Protein AF-A0A660WVF1-F1 (afdb_monomer_lite)

Radius of gyration: 12.08 Å; chains: 1; bounding box: 30×29×32 Å

Sequence (88 aa):
MPEFTEKLIEKLNDFSHYCKEKYSVNIWFAQILGKRWSYIAGEKNSLPFPSVGVKLRNNLGIVIEETQGLSEEKRSLITSEAKKIINE

pLDDT: mean 89.18, std 9.16, range [42.16, 96.88]

Foldseek 3Di:
DPPDDPVLQVVQQVLLVVCCVPVVKWKFKFFDDPPDTHTRHTDDPDDQPPWDWDDLDDTMIMIIRDDPPQDPVNVVVSSVVNNVSVVD

Secondary structure (DSSP, 8-state):
--SS-HHHHHHHHHHHHHHHHHH---EEEEEEETTEEEEEEE-SSS---SEEEEEEETTEEEEEE--TT--HHHHHHHHHHHHHHHH-

Structure (mmCIF, N/CA/C/O backbone):
data_AF-A0A660WVF1-F1
#
_entry.id   AF-A0A660WVF1-F1
#
loop_
_atom_site.group_PDB
_atom_site.id
_atom_site.type_symbol
_atom_site.label_atom_id
_atom_site.label_alt_id
_atom_site.label_comp_id
_atom_site.label_asym_id
_atom_site.label_entity_id
_atom_site.label_seq_id
_atom_site.pdbx_PDB_ins_code
_atom_site.Cartn_x
_atom_site.Cartn_y
_atom_site.Cartn_z
_atom_site.occupancy
_atom_site.B_iso_or_equiv
_atom_site.auth_seq_id
_atom_site.auth_comp_id
_atom_site.auth_asym_id
_atom_site.auth_atom_id
_atom_site.pdbx_PDB_model_num
ATOM 1 N N . MET A 1 1 ? 12.647 -5.885 -16.571 1.00 42.16 1 MET A N 1
ATOM 2 C CA . MET A 1 1 ? 11.574 -6.741 -16.017 1.00 42.16 1 MET A CA 1
ATOM 3 C C . MET A 1 1 ? 10.719 -5.872 -15.119 1.00 42.16 1 MET A C 1
ATOM 5 O O . MET A 1 1 ? 11.318 -5.073 -14.403 1.00 42.16 1 MET A O 1
ATOM 9 N N . PRO A 1 2 ? 9.379 -5.960 -15.144 1.00 52.59 2 PRO A N 1
ATOM 10 C CA . PRO A 1 2 ? 8.609 -5.364 -14.064 1.00 52.59 2 PRO A CA 1
ATOM 11 C C . PRO A 1 2 ? 9.023 -6.079 -12.772 1.00 52.59 2 PRO A C 1
ATOM 13 O O . PRO A 1 2 ? 9.015 -7.303 -12.696 1.00 52.59 2 PRO A O 1
ATOM 16 N N . GLU A 1 3 ? 9.483 -5.310 -11.789 1.00 74.19 3 GLU A N 1
ATOM 17 C CA . GLU A 1 3 ? 9.992 -5.815 -10.504 1.00 74.19 3 GLU A CA 1
ATOM 18 C C . GLU A 1 3 ? 8.870 -6.407 -9.619 1.00 74.19 3 GLU A C 1
ATOM 20 O O . GLU A 1 3 ? 9.129 -7.016 -8.582 1.00 74.19 3 GLU A O 1
ATOM 25 N N . PHE A 1 4 ? 7.614 -6.252 -10.050 1.00 86.94 4 PHE A N 1
ATOM 26 C CA . PHE A 1 4 ? 6.407 -6.732 -9.387 1.00 86.94 4 PHE A CA 1
ATOM 27 C C . PHE A 1 4 ? 5.604 -7.592 -10.365 1.00 86.94 4 PHE A C 1
ATOM 29 O O . PHE A 1 4 ? 5.366 -7.188 -11.503 1.00 86.94 4 PHE A O 1
ATOM 36 N N . THR A 1 5 ? 5.205 -8.784 -9.926 1.00 92.00 5 THR A N 1
ATOM 37 C CA . THR A 1 5 ? 4.368 -9.692 -10.717 1.00 92.00 5 THR A CA 1
ATOM 38 C C . THR A 1 5 ? 2.919 -9.209 -10.724 1.00 92.00 5 THR A C 1
ATOM 40 O O . THR A 1 5 ? 2.470 -8.587 -9.762 1.00 92.00 5 THR A O 1
ATOM 43 N N . GLU A 1 6 ? 2.158 -9.539 -11.770 1.00 92.69 6 GLU A N 1
ATOM 44 C CA . GLU A 1 6 ? 0.719 -9.227 -11.836 1.00 92.69 6 GLU A CA 1
ATOM 45 C C . GLU A 1 6 ? -0.035 -9.782 -10.621 1.00 92.69 6 GLU A C 1
ATOM 47 O O . GLU A 1 6 ? -0.812 -9.066 -9.998 1.00 92.69 6 GLU A O 1
ATOM 52 N N . LYS A 1 7 ? 0.304 -11.006 -10.197 1.00 93.44 7 LYS A N 1
ATOM 53 C CA . LYS A 1 7 ? -0.247 -11.638 -8.990 1.00 93.44 7 LYS A CA 1
ATOM 54 C C . LYS A 1 7 ? -0.003 -10.816 -7.718 1.00 93.44 7 LYS A C 1
ATOM 56 O O . LYS A 1 7 ? -0.873 -10.740 -6.857 1.00 93.44 7 LYS A O 1
ATOM 61 N N . LEU A 1 8 ? 1.183 -10.224 -7.563 1.00 92.88 8 LEU A N 1
ATOM 62 C CA . LEU A 1 8 ? 1.465 -9.362 -6.415 1.00 92.88 8 LEU A CA 1
ATOM 63 C C . LEU A 1 8 ? 0.657 -8.063 -6.503 1.00 92.88 8 LEU A C 1
ATOM 65 O O . LEU A 1 8 ? 0.098 -7.631 -5.504 1.00 92.88 8 LEU A O 1
ATOM 69 N N . ILE A 1 9 ? 0.573 -7.459 -7.690 1.00 94.75 9 ILE A N 1
ATOM 70 C CA . ILE A 1 9 ? -0.216 -6.241 -7.921 1.00 94.75 9 ILE A CA 1
ATOM 71 C C . ILE A 1 9 ? -1.692 -6.476 -7.573 1.00 94.75 9 ILE A C 1
ATOM 73 O O . ILE A 1 9 ? -2.297 -5.635 -6.914 1.00 94.75 9 ILE A O 1
ATOM 77 N N . GLU A 1 10 ? -2.252 -7.622 -7.960 1.00 95.69 10 GLU A N 1
ATOM 78 C CA . GLU A 1 10 ? -3.617 -8.032 -7.620 1.00 95.69 10 GLU A CA 1
ATOM 79 C C . GLU A 1 10 ? -3.815 -8.127 -6.101 1.00 95.69 10 GLU A C 1
ATOM 81 O O . GLU A 1 10 ? -4.647 -7.402 -5.560 1.00 95.69 10 GLU A O 1
ATOM 86 N N . LYS A 1 11 ? -2.952 -8.869 -5.387 1.00 95.88 11 LYS A N 1
ATOM 87 C CA . LYS A 1 11 ? -2.998 -8.946 -3.913 1.00 95.88 11 LYS A CA 1
ATOM 88 C C . LYS A 1 11 ? -2.930 -7.567 -3.238 1.00 95.88 11 LYS A C 1
ATOM 90 O O . LYS A 1 11 ? -3.585 -7.332 -2.224 1.00 95.88 11 LYS A O 1
ATOM 95 N N . LEU A 1 12 ? -2.107 -6.654 -3.761 1.00 95.75 12 LEU A N 1
ATOM 96 C CA . LEU A 1 12 ? -1.974 -5.298 -3.220 1.00 95.75 12 LEU A CA 1
ATOM 97 C C . LEU A 1 12 ? -3.227 -4.445 -3.479 1.00 95.75 12 LEU A C 1
ATOM 99 O O . LEU A 1 12 ? -3.606 -3.650 -2.617 1.00 95.75 12 LEU A O 1
ATOM 103 N N . ASN A 1 13 ? -3.887 -4.616 -4.629 1.00 96.81 13 ASN A N 1
ATOM 104 C CA . ASN A 1 13 ? -5.179 -3.980 -4.899 1.00 96.81 13 ASN A CA 1
ATOM 105 C C . ASN A 1 13 ? -6.263 -4.521 -3.963 1.00 96.81 13 ASN A C 1
ATOM 107 O O . ASN A 1 13 ? -6.960 -3.724 -3.337 1.00 96.81 13 ASN A O 1
ATOM 111 N N . ASP A 1 14 ? -6.351 -5.841 -3.794 1.00 96.88 14 ASP A N 1
ATOM 112 C CA . ASP A 1 14 ? -7.312 -6.473 -2.883 1.00 9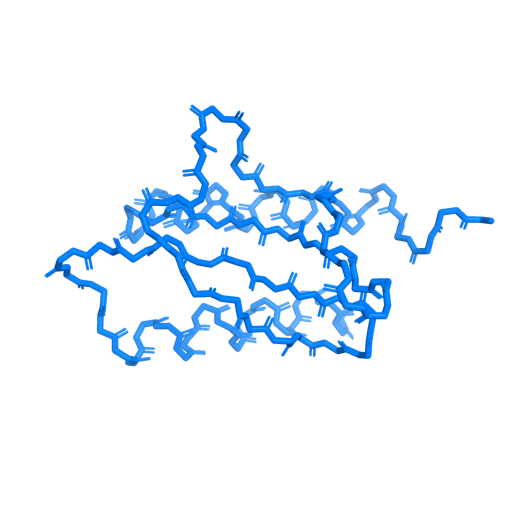6.88 14 ASP A CA 1
ATOM 113 C C . ASP A 1 14 ? -7.142 -5.956 -1.454 1.00 96.88 14 ASP A C 1
ATOM 115 O O . ASP A 1 14 ? -8.107 -5.582 -0.785 1.00 96.88 14 ASP A O 1
ATOM 119 N N . PHE A 1 15 ? -5.895 -5.845 -0.996 1.00 96.88 15 PHE A N 1
ATOM 120 C CA . PHE A 1 15 ? -5.598 -5.299 0.321 1.00 96.88 15 PHE A CA 1
ATOM 121 C C . PHE A 1 15 ? -5.971 -3.816 0.455 1.00 96.88 15 PHE A C 1
ATOM 123 O O . PHE A 1 15 ? -6.450 -3.390 1.508 1.00 96.88 15 PHE A O 1
ATOM 130 N N . SER A 1 16 ? -5.795 -3.025 -0.605 1.00 96.19 16 SER A N 1
ATOM 131 C CA . SER A 1 16 ? -6.264 -1.638 -0.633 1.00 96.19 16 SER A CA 1
ATOM 132 C C . SER A 1 16 ? -7.779 -1.539 -0.521 1.00 96.19 16 SER A C 1
ATOM 134 O O . SER A 1 16 ? -8.274 -0.725 0.258 1.00 96.19 16 SER A O 1
ATOM 136 N N . HIS A 1 17 ? -8.514 -2.378 -1.251 1.00 95.88 17 HIS A N 1
ATOM 137 C CA . HIS A 1 17 ? -9.971 -2.437 -1.157 1.00 95.88 17 HIS A CA 1
ATOM 138 C C . HIS A 1 17 ? -10.422 -2.840 0.246 1.00 95.88 17 HIS A C 1
ATOM 140 O O . HIS A 1 17 ? -11.242 -2.151 0.849 1.00 95.88 17 HIS A O 1
ATOM 146 N N . TYR A 1 18 ? -9.798 -3.863 0.826 1.00 95.56 18 TYR A N 1
ATOM 147 C CA . TYR A 1 18 ? -10.053 -4.271 2.204 1.00 95.56 18 TYR A CA 1
ATOM 148 C C . TYR A 1 18 ? -9.809 -3.134 3.209 1.00 95.56 18 TYR A C 1
ATOM 150 O O . TYR A 1 18 ? -10.625 -2.901 4.101 1.00 95.56 18 TYR A O 1
ATOM 158 N N . CYS A 1 19 ? -8.713 -2.384 3.060 1.00 93.81 19 CYS A N 1
ATOM 159 C CA . CYS A 1 19 ? -8.418 -1.244 3.927 1.00 93.81 19 CYS A CA 1
ATOM 160 C C . CYS A 1 19 ? -9.457 -0.124 3.783 1.00 93.81 19 CYS A C 1
ATOM 162 O O . CYS A 1 19 ? -9.864 0.476 4.786 1.00 93.81 19 CYS A O 1
ATOM 164 N N . LYS A 1 20 ? -9.938 0.117 2.561 1.00 92.88 20 LYS A N 1
ATOM 165 C CA . LYS A 1 20 ? -11.005 1.079 2.302 1.00 92.88 20 LYS A CA 1
ATOM 166 C C . LYS A 1 20 ? -12.319 0.653 2.948 1.00 92.88 20 LYS A C 1
ATOM 168 O O . LYS A 1 20 ? -12.938 1.459 3.632 1.00 92.88 20 LYS A O 1
ATOM 173 N N . GLU A 1 21 ? -12.723 -0.600 2.791 1.00 93.56 21 GLU A N 1
ATOM 174 C CA . GLU A 1 21 ? -13.981 -1.111 3.345 1.00 93.56 21 GLU A CA 1
ATOM 175 C C . GLU A 1 21 ? -13.951 -1.192 4.873 1.00 93.56 21 GLU A C 1
ATOM 177 O O . GLU A 1 21 ? -14.871 -0.732 5.549 1.00 93.56 21 GLU A O 1
ATOM 182 N N . LYS A 1 22 ? -12.873 -1.740 5.440 1.00 91.94 22 LYS A N 1
ATOM 183 C CA . LYS A 1 22 ? -12.783 -2.011 6.877 1.00 91.94 22 LYS A CA 1
ATOM 184 C C . LYS A 1 22 ? -12.412 -0.786 7.700 1.00 91.94 22 LYS A C 1
ATOM 186 O O . LYS A 1 22 ? -12.896 -0.623 8.820 1.00 91.94 22 LYS A O 1
ATOM 191 N N . TYR A 1 23 ? -11.515 0.049 7.181 1.00 89.62 23 TYR A N 1
ATOM 192 C CA . TYR A 1 23 ? -10.950 1.171 7.929 1.00 89.62 23 TYR A CA 1
ATOM 193 C C . TYR A 1 23 ? -11.361 2.532 7.369 1.00 89.62 23 TYR A C 1
ATOM 195 O O . TYR A 1 23 ? -11.053 3.536 8.005 1.00 89.62 23 TYR A O 1
ATOM 203 N N . SER A 1 24 ? -12.075 2.584 6.235 1.00 90.75 24 SER A N 1
ATOM 204 C CA . SER A 1 24 ? -12.408 3.834 5.530 1.00 90.75 24 SER A CA 1
ATOM 205 C C . SER A 1 24 ? -11.174 4.652 5.132 1.00 90.75 24 SER A C 1
ATOM 207 O O . SER A 1 24 ? -11.249 5.872 5.016 1.00 90.75 24 SER A O 1
ATOM 209 N N . VAL A 1 25 ? -10.042 3.981 4.898 1.00 91.00 25 VAL A N 1
ATOM 210 C CA . VAL A 1 25 ? -8.745 4.603 4.588 1.00 91.00 25 VAL A CA 1
ATOM 211 C C . VAL A 1 25 ? -8.327 4.239 3.174 1.00 91.00 25 VAL A C 1
ATOM 213 O O . VAL A 1 25 ? -8.289 3.058 2.829 1.00 91.00 25 VAL A O 1
ATOM 216 N N . ASN A 1 26 ? -7.980 5.241 2.368 1.00 93.94 26 ASN A N 1
ATOM 217 C CA . ASN A 1 26 ? -7.329 5.000 1.085 1.00 93.94 26 ASN A CA 1
ATOM 218 C C . ASN A 1 26 ? -5.847 4.658 1.299 1.00 93.94 26 ASN A C 1
ATOM 220 O O . ASN A 1 26 ? -5.155 5.308 2.089 1.00 93.94 26 ASN A O 1
ATOM 224 N N . ILE A 1 27 ? -5.346 3.659 0.571 1.00 95.00 27 ILE A N 1
ATOM 225 C CA . ILE A 1 27 ? -3.918 3.344 0.531 1.00 95.00 27 ILE A CA 1
ATOM 226 C C . ILE A 1 27 ? -3.437 3.175 -0.907 1.00 95.00 27 ILE A C 1
ATOM 228 O O . ILE A 1 27 ? -4.189 2.785 -1.800 1.00 95.00 27 ILE A O 1
ATOM 232 N N . TRP A 1 28 ? -2.153 3.437 -1.115 1.00 96.31 28 TRP A N 1
ATOM 233 C CA . TRP A 1 28 ? -1.473 3.254 -2.389 1.00 96.31 28 TRP A CA 1
ATOM 234 C C . TRP A 1 28 ? -0.144 2.557 -2.165 1.00 96.31 28 TRP A C 1
ATOM 236 O O . TRP A 1 28 ? 0.548 2.800 -1.183 1.00 96.31 28 TRP A O 1
ATOM 246 N N . PHE A 1 29 ? 0.255 1.731 -3.113 1.00 95.50 29 PHE A N 1
ATOM 247 C CA . PHE A 1 29 ? 1.558 1.095 -3.151 1.00 95.50 29 PHE A CA 1
ATOM 248 C C . PHE A 1 29 ? 2.398 1.741 -4.234 1.00 95.50 29 PHE A C 1
ATOM 250 O O . PHE A 1 29 ? 1.915 1.992 -5.340 1.00 95.50 29 PHE A O 1
ATOM 257 N N . ALA A 1 30 ? 3.663 1.997 -3.920 1.00 94.69 30 ALA A N 1
ATOM 258 C CA . ALA A 1 30 ? 4.567 2.670 -4.831 1.00 94.69 30 ALA A CA 1
ATOM 259 C C . ALA A 1 30 ? 5.961 2.045 -4.838 1.00 94.69 30 ALA A C 1
ATOM 261 O O . ALA A 1 30 ? 6.528 1.719 -3.793 1.00 94.69 30 ALA A O 1
ATOM 262 N N . GLN A 1 31 ? 6.538 1.938 -6.030 1.00 94.62 31 GLN A N 1
ATOM 263 C CA . GLN A 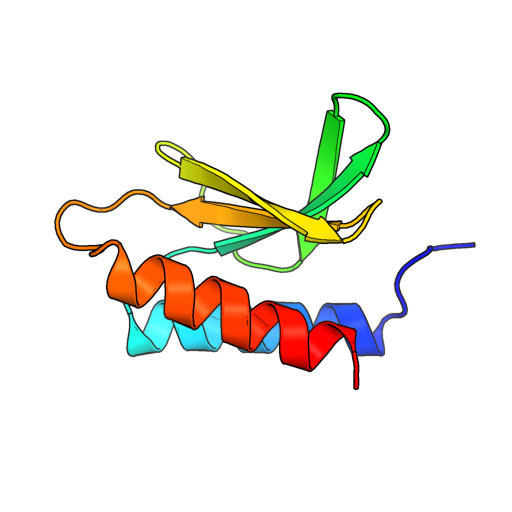1 31 ? 7.938 1.610 -6.220 1.00 94.62 31 GLN A CA 1
ATOM 264 C C . GLN A 1 31 ? 8.784 2.799 -5.779 1.00 94.62 31 GLN A C 1
ATOM 266 O O . GLN A 1 31 ? 8.521 3.936 -6.173 1.00 94.62 31 GLN A O 1
ATOM 271 N N . ILE A 1 32 ? 9.825 2.539 -4.999 1.00 94.12 32 ILE A N 1
ATOM 272 C CA . ILE A 1 32 ? 10.762 3.562 -4.542 1.00 94.12 32 ILE A CA 1
ATOM 273 C C . ILE A 1 32 ? 11.968 3.565 -5.481 1.00 94.12 32 ILE A C 1
ATOM 275 O O . ILE A 1 32 ? 12.795 2.657 -5.453 1.00 94.12 32 ILE A O 1
ATOM 279 N N . LEU A 1 33 ? 12.079 4.617 -6.290 1.00 90.31 33 LEU A N 1
ATOM 280 C CA . LEU A 1 33 ? 13.172 4.860 -7.230 1.00 90.31 33 LEU A CA 1
ATOM 281 C C . LEU A 1 33 ? 13.993 6.059 -6.741 1.00 90.31 33 LEU A C 1
ATOM 283 O O . LEU A 1 33 ? 13.746 7.219 -7.091 1.00 90.31 33 LEU A O 1
ATOM 287 N N . GLY A 1 34 ? 14.958 5.787 -5.860 1.00 89.00 34 GLY A N 1
ATOM 288 C CA . GLY A 1 34 ? 15.740 6.820 -5.180 1.00 89.00 34 GLY A CA 1
ATOM 289 C C . GLY A 1 34 ? 14.859 7.676 -4.267 1.00 89.00 34 GLY A C 1
ATOM 290 O O . GLY A 1 34 ? 14.424 7.219 -3.212 1.00 89.00 34 GLY A O 1
ATOM 291 N N . LYS A 1 35 ? 14.601 8.928 -4.667 1.00 87.75 35 LYS A N 1
ATOM 292 C CA . LYS A 1 35 ? 13.696 9.852 -3.953 1.00 87.75 35 LYS A CA 1
ATOM 293 C C . LYS A 1 35 ? 12.261 9.842 -4.493 1.00 87.75 35 LYS A C 1
ATOM 295 O O . LYS A 1 35 ? 11.394 10.477 -3.903 1.00 87.75 35 LYS A O 1
ATOM 300 N N . ARG A 1 36 ? 12.009 9.172 -5.622 1.00 90.50 36 ARG A N 1
ATOM 301 C CA . ARG A 1 36 ? 10.700 9.149 -6.287 1.00 90.50 36 ARG A CA 1
ATOM 302 C C . ARG A 1 36 ? 9.899 7.932 -5.853 1.00 90.50 36 ARG A C 1
ATOM 304 O O . ARG A 1 36 ? 10.463 6.859 -5.661 1.00 90.50 36 ARG A O 1
ATOM 311 N N . TRP A 1 37 ? 8.595 8.126 -5.720 1.00 93.50 37 TRP A N 1
ATOM 312 C CA . TRP A 1 37 ? 7.629 7.076 -5.428 1.00 93.50 37 TRP A CA 1
ATOM 313 C C . TRP A 1 37 ? 6.698 6.975 -6.634 1.00 93.50 37 TRP A C 1
ATOM 315 O O . TRP A 1 37 ? 6.029 7.946 -6.981 1.00 93.50 37 TRP A O 1
ATOM 325 N N . SER A 1 38 ? 6.711 5.830 -7.308 1.00 92.38 38 SER A N 1
ATOM 326 C CA . SER A 1 38 ? 5.941 5.574 -8.526 1.00 92.38 38 SER A CA 1
ATOM 327 C C . SER A 1 38 ? 4.819 4.593 -8.223 1.00 92.38 38 SER A C 1
ATOM 329 O O . SER A 1 38 ? 5.102 3.491 -7.774 1.00 92.38 38 SER A O 1
ATOM 331 N N . TYR A 1 39 ? 3.565 4.982 -8.455 1.00 93.31 39 TYR A N 1
ATOM 332 C CA . TYR A 1 39 ? 2.394 4.138 -8.191 1.00 93.31 39 TYR A CA 1
ATOM 333 C C . TYR A 1 39 ? 2.505 2.754 -8.854 1.00 93.31 39 TYR A C 1
ATOM 335 O O . TYR A 1 39 ? 2.943 2.639 -9.998 1.00 93.31 39 TYR A O 1
ATOM 343 N N . ILE A 1 40 ? 2.075 1.724 -8.125 1.00 93.62 40 ILE A N 1
ATOM 344 C CA . ILE A 1 40 ? 1.977 0.333 -8.584 1.00 93.62 40 ILE A CA 1
ATOM 345 C C . ILE A 1 40 ? 0.537 -0.179 -8.446 1.00 93.62 40 ILE A C 1
ATOM 347 O O . ILE A 1 40 ? 0.008 -0.776 -9.379 1.00 93.62 40 ILE A O 1
ATOM 351 N N . ALA A 1 41 ? -0.068 -0.000 -7.268 1.00 95.12 41 ALA A N 1
ATOM 352 C CA . ALA A 1 41 ? -1.350 -0.600 -6.900 1.00 95.12 41 ALA A CA 1
ATOM 353 C C . ALA A 1 41 ? -2.059 0.231 -5.822 1.00 95.12 41 ALA A C 1
ATOM 355 O O . ALA A 1 41 ? -1.442 1.081 -5.182 1.00 95.12 41 ALA A O 1
ATOM 356 N N . GLY A 1 42 ? -3.336 -0.045 -5.590 1.00 94.62 42 GLY A N 1
ATOM 357 C CA . GLY A 1 42 ? -4.164 0.600 -4.576 1.00 94.62 42 GLY A CA 1
ATOM 358 C C . GLY A 1 42 ? -5.201 1.548 -5.166 1.00 94.62 42 GLY A C 1
ATOM 359 O O . GLY A 1 42 ? -5.550 1.429 -6.342 1.00 94.62 42 GLY A O 1
ATOM 360 N N . GLU A 1 43 ? -5.686 2.484 -4.354 1.00 93.56 43 GLU A N 1
ATOM 361 C CA . GLU A 1 43 ? -6.793 3.371 -4.719 1.00 93.56 43 GLU A CA 1
ATOM 362 C C . GLU A 1 43 ? -6.503 4.169 -6.007 1.00 93.56 43 GLU A C 1
ATOM 364 O O . GLU A 1 43 ? -5.407 4.693 -6.210 1.00 93.56 43 GLU A O 1
ATOM 369 N N . LYS A 1 44 ? -7.485 4.247 -6.910 1.00 87.12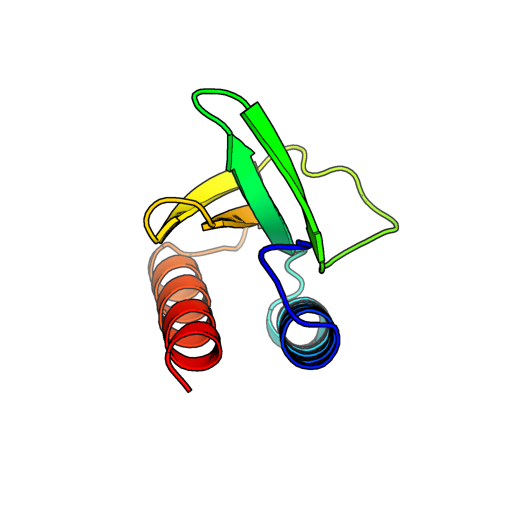 44 LYS A N 1
ATOM 370 C CA . LYS A 1 44 ? -7.333 4.881 -8.235 1.00 87.12 44 LYS A CA 1
ATOM 371 C C . LYS A 1 44 ? -8.107 6.186 -8.360 1.00 87.12 44 LYS A C 1
ATOM 373 O O . LYS A 1 44 ? -7.768 7.009 -9.205 1.00 87.12 44 LYS A O 1
ATOM 378 N N . ASN A 1 45 ? -9.136 6.372 -7.538 1.00 81.31 45 ASN A N 1
ATOM 379 C CA . ASN A 1 45 ? -10.089 7.470 -7.677 1.00 81.31 45 ASN A CA 1
ATOM 380 C C . ASN A 1 45 ? -9.813 8.641 -6.727 1.00 81.31 45 ASN A C 1
ATOM 382 O O . ASN A 1 45 ? -10.574 9.606 -6.715 1.00 81.31 45 ASN A O 1
ATOM 386 N N . SER A 1 46 ? -8.742 8.583 -5.934 1.00 76.81 46 SER A N 1
ATOM 387 C CA . SER A 1 46 ? -8.354 9.675 -5.045 1.00 76.81 46 SER A CA 1
ATOM 388 C C . SER A 1 46 ? -6.860 9.971 -5.107 1.00 76.81 46 SER A C 1
ATOM 390 O O . SER A 1 46 ? -6.023 9.110 -5.386 1.00 76.81 46 SER A O 1
ATOM 392 N N . LEU A 1 47 ? -6.540 11.242 -4.859 1.00 75.19 47 LEU A N 1
ATOM 393 C CA . LEU A 1 47 ? -5.170 11.691 -4.662 1.00 75.19 47 LEU A CA 1
ATOM 394 C C . LEU A 1 47 ? -4.759 11.438 -3.206 1.00 75.19 47 LEU A C 1
ATOM 396 O O . LEU A 1 47 ? -5.582 11.610 -2.308 1.00 75.19 47 LEU A O 1
ATOM 400 N N . PRO A 1 48 ? -3.485 11.109 -2.946 1.00 72.12 48 PRO A N 1
ATOM 401 C CA . PRO A 1 48 ? -2.995 10.782 -1.613 1.00 72.12 48 PRO A CA 1
ATOM 402 C C . PRO A 1 48 ? -2.742 12.031 -0.761 1.00 72.12 48 PRO A C 1
ATOM 404 O O . PRO A 1 48 ? -1.656 12.191 -0.216 1.00 72.12 48 PRO A O 1
ATOM 407 N N . PHE A 1 49 ? -3.683 12.968 -0.662 1.00 75.56 49 PHE A N 1
ATOM 408 C CA . PHE A 1 49 ? -3.460 14.203 0.091 1.00 75.56 49 PHE A CA 1
ATOM 409 C C . PHE A 1 49 ? -4.591 14.522 1.075 1.00 75.56 49 PHE A C 1
ATOM 411 O O . PHE A 1 49 ? -5.723 14.710 0.629 1.00 75.56 49 PHE A O 1
ATOM 418 N N . PRO A 1 50 ? -4.279 14.678 2.382 1.00 78.94 50 PRO A N 1
ATOM 419 C CA . PRO A 1 50 ? -2.978 14.436 3.041 1.00 78.94 50 PRO A CA 1
ATOM 420 C C . PRO A 1 50 ? -2.647 12.931 3.175 1.00 78.94 50 PRO A C 1
ATOM 422 O O . PRO A 1 50 ? -3.547 12.106 3.296 1.00 78.94 50 PRO A O 1
ATOM 425 N N . SER A 1 51 ? -1.361 12.549 3.163 1.00 86.06 51 SER A N 1
ATOM 426 C CA . SER A 1 51 ? -0.930 11.150 3.356 1.00 86.06 51 SER A CA 1
ATOM 427 C C . SER A 1 51 ? 0.444 11.012 4.009 1.00 86.06 51 SER A C 1
ATOM 429 O O . SER A 1 51 ? 1.247 11.948 4.024 1.00 86.06 51 SER A O 1
ATOM 431 N N . VAL A 1 52 ? 0.727 9.807 4.510 1.00 89.31 52 VAL A N 1
ATOM 432 C CA . VAL A 1 52 ? 2.028 9.397 5.046 1.00 89.31 52 VAL A CA 1
ATOM 433 C C . VAL A 1 52 ? 2.592 8.233 4.237 1.00 89.31 52 VAL A C 1
ATOM 435 O O . VAL A 1 52 ? 1.944 7.204 4.048 1.00 89.31 52 VAL A O 1
ATOM 438 N N . GLY A 1 53 ? 3.834 8.392 3.775 1.00 91.50 53 GLY A N 1
ATOM 439 C CA . GLY A 1 53 ? 4.597 7.343 3.102 1.00 91.50 53 GLY A CA 1
ATOM 440 C C . GLY A 1 53 ? 5.409 6.503 4.089 1.00 91.50 53 GLY A C 1
ATOM 441 O O . GLY A 1 53 ? 6.212 7.037 4.852 1.00 91.50 53 GLY A O 1
ATOM 442 N N . VAL A 1 54 ? 5.262 5.180 4.032 1.00 93.69 54 VAL A N 1
ATOM 443 C CA . VAL A 1 54 ? 5.998 4.207 4.847 1.00 93.69 54 VAL A CA 1
ATOM 444 C C . VAL A 1 54 ? 6.720 3.218 3.937 1.00 93.69 54 VAL A C 1
ATOM 446 O O . VAL A 1 54 ? 6.137 2.640 3.021 1.00 93.69 54 VAL A O 1
ATOM 449 N N . LYS A 1 55 ? 8.018 3.000 4.169 1.00 93.69 55 LYS A N 1
ATOM 450 C CA . LYS A 1 55 ? 8.776 1.986 3.422 1.00 93.69 55 LYS A CA 1
ATOM 451 C C . LYS A 1 55 ? 8.402 0.588 3.913 1.00 93.69 55 LYS A C 1
ATOM 453 O O . LYS A 1 55 ? 8.496 0.305 5.108 1.00 93.69 55 LYS A O 1
ATOM 458 N N . LEU A 1 56 ? 8.025 -0.293 2.989 1.00 91.88 56 LEU A N 1
ATOM 459 C CA . LEU A 1 56 ? 7.738 -1.697 3.287 1.00 91.88 56 LEU A CA 1
ATOM 460 C C . LEU A 1 56 ? 8.981 -2.571 3.097 1.00 91.88 56 LEU A C 1
ATOM 462 O O . LEU A 1 56 ? 9.249 -3.426 3.938 1.00 91.88 56 LEU A O 1
ATOM 466 N N . ARG A 1 57 ? 9.762 -2.306 2.040 1.00 88.25 57 ARG A N 1
ATOM 467 C CA . ARG A 1 57 ? 11.101 -2.866 1.770 1.00 88.25 57 ARG A CA 1
ATOM 468 C C . ARG A 1 57 ? 11.930 -1.903 0.898 1.00 88.25 57 ARG A C 1
ATOM 470 O O . ARG A 1 57 ? 11.470 -0.801 0.606 1.00 88.25 57 ARG A O 1
ATOM 477 N N . ASN A 1 58 ? 13.134 -2.306 0.471 1.00 85.06 58 ASN A N 1
ATOM 478 C CA . ASN A 1 58 ? 14.111 -1.441 -0.224 1.00 85.06 58 ASN A CA 1
ATOM 479 C C . ASN A 1 58 ? 13.533 -0.619 -1.390 1.00 85.06 58 ASN A C 1
ATOM 481 O O . ASN A 1 58 ? 13.860 0.557 -1.527 1.00 85.06 58 ASN A O 1
ATOM 485 N N . ASN A 1 59 ? 12.667 -1.221 -2.201 1.00 91.50 59 ASN A N 1
ATOM 486 C CA . ASN A 1 59 ? 12.132 -0.655 -3.439 1.00 91.50 59 ASN A CA 1
ATOM 487 C C . ASN A 1 59 ? 10.600 -0.510 -3.440 1.00 91.50 59 ASN A C 1
ATOM 489 O O . ASN A 1 59 ? 10.025 -0.246 -4.490 1.00 91.50 59 ASN A O 1
ATOM 493 N N . LEU A 1 60 ? 9.923 -0.728 -2.311 1.00 93.62 60 LEU A N 1
ATOM 494 C CA . LEU A 1 60 ? 8.461 -0.732 -2.235 1.00 93.62 60 LEU A CA 1
ATOM 495 C C . LEU A 1 60 ? 8.009 -0.028 -0.961 1.00 93.62 60 LEU A C 1
ATOM 497 O O . LEU A 1 60 ? 8.467 -0.342 0.141 1.00 93.62 60 LEU A O 1
ATOM 501 N N . GLY A 1 61 ? 7.088 0.909 -1.120 1.00 94.94 61 GLY A N 1
ATOM 502 C CA . GLY A 1 61 ? 6.447 1.626 -0.034 1.00 94.94 61 GLY A CA 1
ATOM 503 C C . GLY A 1 61 ? 4.931 1.593 -0.142 1.00 94.94 61 GLY A C 1
ATOM 504 O O . GLY A 1 61 ? 4.367 1.266 -1.186 1.00 94.94 61 GLY A O 1
ATOM 505 N N . ILE A 1 62 ? 4.297 1.950 0.966 1.00 95.50 62 ILE A N 1
ATOM 506 C CA . ILE A 1 62 ? 2.871 2.227 1.076 1.00 95.50 62 ILE A CA 1
ATOM 507 C C . ILE A 1 62 ? 2.690 3.709 1.373 1.00 95.50 62 ILE A C 1
ATOM 509 O O . ILE A 1 62 ? 3.470 4.307 2.109 1.00 95.50 62 ILE A O 1
ATOM 513 N N . VAL A 1 63 ? 1.666 4.300 0.793 1.00 94.88 63 VAL A N 1
ATOM 514 C CA . VAL A 1 63 ? 1.177 5.634 1.091 1.00 94.88 63 VAL A CA 1
ATOM 515 C C . VAL A 1 63 ? -0.194 5.440 1.713 1.00 94.88 63 VAL A C 1
ATOM 517 O O . VAL A 1 63 ? -1.019 4.717 1.161 1.00 94.88 63 VAL A O 1
ATOM 520 N N . ILE A 1 64 ? -0.415 6.023 2.883 1.00 93.81 64 ILE A N 1
ATOM 521 C CA . ILE A 1 64 ? -1.647 5.865 3.655 1.00 93.81 64 ILE A CA 1
ATOM 522 C C . ILE A 1 64 ? -2.285 7.239 3.786 1.00 93.81 64 ILE A C 1
ATOM 524 O O . ILE A 1 64 ? -1.619 8.184 4.207 1.00 93.81 64 ILE A O 1
ATOM 528 N N . GLU A 1 65 ? -3.551 7.358 3.406 1.00 92.44 65 GLU A N 1
ATOM 529 C CA . GLU A 1 65 ? -4.319 8.588 3.576 1.00 92.44 65 GLU A CA 1
ATOM 530 C C . GLU A 1 65 ? -4.430 8.958 5.056 1.00 92.44 65 GLU A C 1
ATOM 532 O O . GLU A 1 65 ? -4.790 8.139 5.905 1.00 92.44 65 GLU A O 1
ATOM 537 N N . GLU A 1 66 ? -4.139 10.217 5.359 1.00 86.31 66 GLU A N 1
ATOM 538 C CA . GLU A 1 66 ? -4.307 10.774 6.691 1.00 86.31 66 GLU A CA 1
ATOM 539 C C . GLU A 1 66 ? -5.754 11.236 6.860 1.00 86.31 66 GLU A C 1
ATOM 541 O O . GLU A 1 66 ? -6.201 12.205 6.247 1.00 86.31 66 GLU A O 1
ATOM 546 N N . THR A 1 67 ? -6.497 10.541 7.719 1.00 81.50 67 THR A N 1
ATOM 547 C CA . THR A 1 67 ? -7.878 10.890 8.072 1.00 81.50 67 THR A CA 1
ATOM 548 C C . THR A 1 67 ? -7.973 11.187 9.569 1.00 81.50 67 THR A C 1
ATOM 550 O O . THR A 1 67 ? -7.2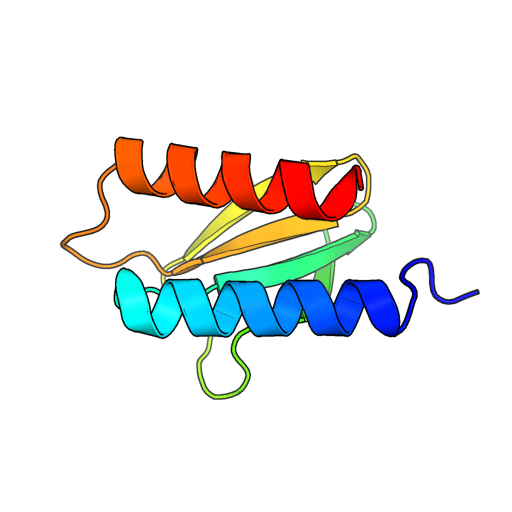27 10.622 10.370 1.00 81.50 67 THR A O 1
ATOM 553 N N . GLN A 1 68 ? -8.914 12.048 9.979 1.00 72.44 68 GLN A N 1
ATOM 554 C CA . GLN A 1 68 ? -9.078 12.507 11.374 1.00 72.44 68 GLN A CA 1
ATOM 555 C C . GLN A 1 68 ? -9.407 11.401 12.411 1.00 72.44 68 GLN A C 1
ATOM 557 O O . GLN A 1 68 ? -9.599 11.705 13.583 1.00 72.44 68 GLN A O 1
ATOM 562 N N . GLY A 1 69 ? -9.436 10.121 12.029 1.00 73.56 69 GLY A N 1
ATOM 563 C CA . GLY A 1 69 ? -9.680 8.984 12.927 1.00 73.56 69 GLY A CA 1
ATOM 564 C C . GLY A 1 69 ? -8.657 7.850 12.819 1.00 73.56 69 GLY A C 1
ATOM 565 O O . GLY A 1 69 ? -8.865 6.777 13.401 1.00 73.56 69 GLY A O 1
ATOM 566 N N . LEU A 1 70 ? -7.570 8.040 12.064 1.00 83.62 70 LEU A N 1
ATOM 567 C CA . LEU A 1 70 ? -6.569 7.000 11.875 1.00 83.62 70 LEU A CA 1
ATOM 568 C C . LEU A 1 70 ? -5.533 7.019 13.009 1.00 83.62 70 LEU A C 1
ATOM 570 O O . LEU A 1 70 ? -4.599 7.819 13.018 1.00 83.62 70 LEU A O 1
ATOM 574 N N . SER A 1 71 ? -5.690 6.113 13.977 1.00 88.69 71 SER A N 1
ATOM 575 C CA . SER A 1 71 ? -4.723 5.955 15.067 1.00 88.69 71 SER A CA 1
ATOM 576 C C . SER A 1 71 ? -3.384 5.395 14.571 1.00 88.69 71 SER A C 1
ATOM 578 O O . SER A 1 71 ? -3.290 4.734 13.533 1.00 88.69 71 SER A O 1
ATOM 580 N N . GLU A 1 72 ? -2.318 5.646 15.330 1.00 87.62 72 GLU A N 1
ATOM 581 C CA . GLU A 1 72 ? -0.998 5.057 15.076 1.00 87.62 72 GLU A CA 1
ATOM 582 C C . GLU A 1 72 ? -1.030 3.520 15.111 1.00 87.62 72 GLU A C 1
ATOM 584 O O . GLU A 1 72 ? -0.440 2.870 14.250 1.00 87.62 72 GLU A O 1
ATOM 589 N N . GLU A 1 73 ? -1.812 2.933 16.020 1.00 89.88 73 GLU A N 1
ATOM 590 C CA . GLU A 1 73 ? -2.019 1.482 16.098 1.00 89.88 73 GLU A CA 1
ATOM 591 C C . GLU A 1 73 ? -2.594 0.906 14.798 1.00 89.88 73 GLU A C 1
ATOM 593 O O . GLU A 1 73 ? -2.093 -0.096 14.287 1.00 89.88 73 GLU A O 1
ATOM 598 N N . LYS A 1 74 ? -3.602 1.567 14.209 1.00 90.19 74 LYS A N 1
ATOM 599 C CA . LYS A 1 74 ? -4.181 1.151 12.923 1.00 90.19 74 LYS A CA 1
ATOM 600 C C . LYS A 1 74 ? -3.173 1.279 11.781 1.00 90.19 74 LYS A C 1
ATOM 602 O O . LYS A 1 74 ? -3.085 0.375 10.956 1.00 90.19 74 LYS A O 1
ATOM 607 N N . ARG A 1 75 ? -2.373 2.354 11.747 1.00 90.25 75 ARG A N 1
ATOM 608 C CA . ARG A 1 75 ? -1.285 2.515 10.758 1.00 90.25 75 ARG A CA 1
ATOM 609 C C . ARG A 1 75 ? -0.256 1.396 10.861 1.00 90.25 75 ARG A C 1
ATOM 611 O O . ARG A 1 75 ? 0.144 0.831 9.841 1.00 90.25 75 ARG A O 1
ATOM 618 N N . SER A 1 76 ? 0.150 1.065 12.084 1.00 91.94 76 SER A N 1
ATOM 619 C CA . SER A 1 76 ? 1.083 -0.027 12.357 1.00 91.94 76 SER A CA 1
ATOM 620 C C . SER A 1 76 ? 0.511 -1.373 11.907 1.00 91.94 76 SER A C 1
ATOM 622 O O . SER A 1 76 ? 1.198 -2.137 11.226 1.00 91.94 76 SER A O 1
ATOM 624 N N . LEU A 1 77 ? -0.774 -1.625 12.185 1.00 93.50 77 LEU A N 1
ATOM 625 C CA . LEU A 1 77 ? -1.472 -2.831 11.746 1.00 93.50 77 LEU A CA 1
ATOM 626 C C . LEU A 1 77 ? -1.511 -2.948 10.216 1.00 93.50 77 LEU A C 1
ATOM 628 O O . LEU A 1 77 ? -1.049 -3.955 9.687 1.00 93.50 77 LEU A O 1
ATOM 632 N N . ILE A 1 78 ? -1.968 -1.905 9.511 1.00 94.44 78 ILE A N 1
ATOM 633 C CA . ILE A 1 78 ? -2.023 -1.870 8.037 1.00 94.44 78 ILE A CA 1
ATOM 634 C C . ILE A 1 78 ? -0.633 -2.123 7.442 1.00 94.44 78 ILE A C 1
ATOM 636 O O . ILE A 1 78 ? -0.467 -2.936 6.534 1.00 94.44 78 ILE A O 1
ATOM 640 N N . THR A 1 79 ? 0.394 -1.467 7.984 1.00 93.94 79 THR A N 1
ATOM 641 C CA . THR A 1 79 ? 1.779 -1.630 7.520 1.00 93.94 79 THR A CA 1
ATOM 642 C C . THR A 1 79 ? 2.293 -3.055 7.755 1.00 93.94 79 THR A C 1
ATOM 644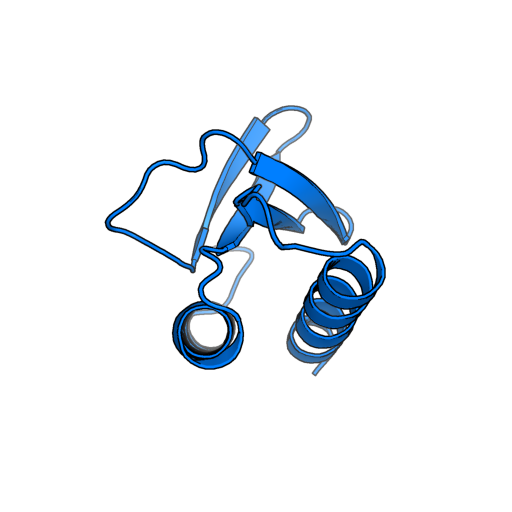 O O . THR A 1 79 ? 3.007 -3.607 6.917 1.00 93.94 79 THR A O 1
ATOM 647 N N . SER A 1 80 ? 1.948 -3.662 8.893 1.00 94.25 80 SER A N 1
ATOM 648 C CA . SER A 1 80 ? 2.329 -5.033 9.244 1.00 94.25 80 SER A CA 1
ATOM 649 C C . SER A 1 80 ? 1.649 -6.064 8.342 1.00 94.25 80 SER A C 1
ATOM 651 O O . SER A 1 80 ? 2.311 -6.967 7.834 1.00 94.25 80 SER A O 1
ATOM 653 N N . GLU A 1 81 ? 0.351 -5.904 8.078 1.00 94.94 81 GLU A N 1
ATOM 654 C CA . GLU A 1 81 ? -0.399 -6.763 7.156 1.00 94.94 81 GLU A CA 1
ATOM 655 C C . GLU A 1 81 ? 0.138 -6.649 5.724 1.00 94.94 81 GLU A C 1
ATOM 657 O O . GLU A 1 81 ? 0.443 -7.669 5.104 1.00 94.94 81 GLU A O 1
ATOM 662 N N . ALA A 1 82 ? 0.393 -5.429 5.241 1.00 94.31 82 ALA A N 1
ATOM 663 C CA . ALA A 1 82 ? 1.006 -5.207 3.934 1.00 94.31 82 ALA A CA 1
ATOM 664 C C . ALA A 1 82 ? 2.375 -5.901 3.800 1.00 94.31 82 ALA A C 1
ATOM 666 O O . ALA A 1 82 ? 2.678 -6.500 2.769 1.00 94.31 82 ALA A O 1
ATOM 667 N N . LYS A 1 83 ? 3.207 -5.874 4.853 1.00 93.50 83 LYS A N 1
ATOM 668 C CA . LYS A 1 83 ? 4.500 -6.582 4.870 1.00 93.50 83 LYS A CA 1
ATOM 669 C C . LYS A 1 83 ? 4.352 -8.099 4.764 1.00 93.50 83 LYS A C 1
ATOM 671 O O . LYS A 1 83 ? 5.229 -8.727 4.178 1.00 93.50 83 LYS A O 1
ATOM 676 N N . LYS A 1 84 ? 3.290 -8.696 5.313 1.00 93.06 84 LYS A N 1
ATOM 677 C CA . LYS A 1 84 ? 3.046 -10.144 5.194 1.00 93.06 84 LYS A CA 1
ATOM 678 C C . LYS A 1 84 ? 2.752 -10.526 3.747 1.00 93.06 84 LYS A C 1
ATOM 680 O O . LYS A 1 84 ? 3.422 -11.403 3.223 1.00 93.06 84 LYS A O 1
ATOM 685 N N . ILE A 1 85 ? 1.873 -9.776 3.080 1.00 91.56 85 ILE A N 1
ATOM 686 C CA . ILE A 1 85 ? 1.491 -9.999 1.673 1.00 91.56 85 ILE A CA 1
ATOM 687 C C . ILE A 1 85 ? 2.707 -10.008 0.735 1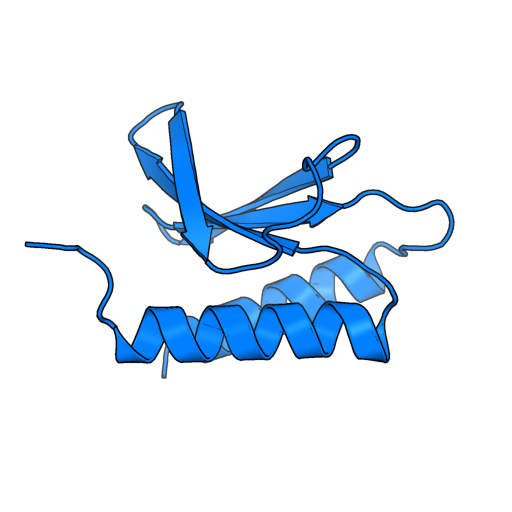.00 91.56 85 ILE A C 1
ATOM 689 O O . ILE A 1 85 ? 2.739 -10.762 -0.233 1.00 91.56 85 ILE A O 1
ATOM 693 N N . ILE A 1 86 ? 3.707 -9.167 1.014 1.00 88.19 86 ILE A N 1
ATOM 694 C CA . ILE A 1 86 ? 4.916 -9.028 0.187 1.00 88.19 86 ILE A CA 1
ATOM 695 C C . ILE A 1 86 ? 5.915 -10.178 0.393 1.00 88.19 86 ILE A C 1
ATOM 697 O O . ILE A 1 86 ? 6.736 -10.423 -0.492 1.00 88.19 86 ILE A O 1
ATOM 701 N N . ASN A 1 87 ? 5.896 -10.830 1.559 1.00 81.50 87 ASN A N 1
ATOM 702 C CA . ASN A 1 87 ? 6.845 -11.887 1.927 1.00 81.50 87 ASN A CA 1
ATOM 703 C C . ASN A 1 87 ? 6.286 -13.310 1.725 1.00 81.50 87 ASN A C 1
ATOM 705 O O . ASN A 1 87 ? 7.016 -14.271 1.960 1.00 81.50 87 ASN A O 1
ATOM 709 N N . GLU A 1 88 ? 5.019 -13.433 1.321 1.00 67.00 88 GLU A N 1
ATOM 710 C CA . GLU A 1 88 ? 4.379 -14.677 0.860 1.00 67.00 88 GLU A CA 1
ATOM 711 C C . GLU A 1 88 ? 4.725 -15.013 -0.594 1.00 67.00 88 GLU A C 1
ATOM 713 O O . GLU A 1 88 ? 4.983 -16.205 -0.870 1.00 67.00 88 GLU A O 1
#